Protein AF-A0A2E5TZE5-F1 (afdb_monomer)

Solvent-accessible surface area (backbone atoms only — not comparable to full-atom values): 6995 Å² total; per-residue (Å²): 115,53,76,80,40,40,72,35,57,18,63,62,79,59,50,61,15,37,53,64,81,97,57,88,79,64,82,91,40,46,38,31,49,35,82,41,55,46,40,44,60,95,80,70,33,62,91,50,72,93,32,49,44,72,32,21,36,40,59,51,51,16,48,52,51,44,51,50,54,53,32,56,76,36,73,73,61,64,56,67,70,57,48,51,52,50,44,54,42,41,45,23,43,54,74,36,50,66,60,21,41,73,78,35,46,70,61,44,49,48,31,50,53,42,34,52,63,58,66,70,66,72,78,85,129

Structure (mmCIF, N/CA/C/O backbone):
data_AF-A0A2E5TZE5-F1
#
_entry.id   AF-A0A2E5TZE5-F1
#
loop_
_atom_site.group_PDB
_atom_site.id
_atom_site.type_symbol
_atom_site.label_atom_id
_atom_site.label_alt_id
_atom_site.label_comp_id
_atom_site.label_asym_id
_atom_site.label_entity_id
_atom_site.label_seq_id
_atom_site.pdbx_PDB_ins_code
_atom_site.Cartn_x
_atom_site.Cartn_y
_atom_site.Cartn_z
_atom_site.occupancy
_atom_site.B_iso_or_equiv
_atom_site.auth_seq_id
_atom_site.auth_comp_id
_atom_site.auth_asym_id
_atom_site.auth_atom_id
_atom_site.pdbx_PDB_model_num
ATOM 1 N N . MET A 1 1 ? -17.234 -3.191 2.769 1.00 82.56 1 MET A N 1
ATOM 2 C CA . MET A 1 1 ? -15.805 -3.552 2.918 1.00 82.56 1 MET A CA 1
ATOM 3 C C . MET A 1 1 ? -1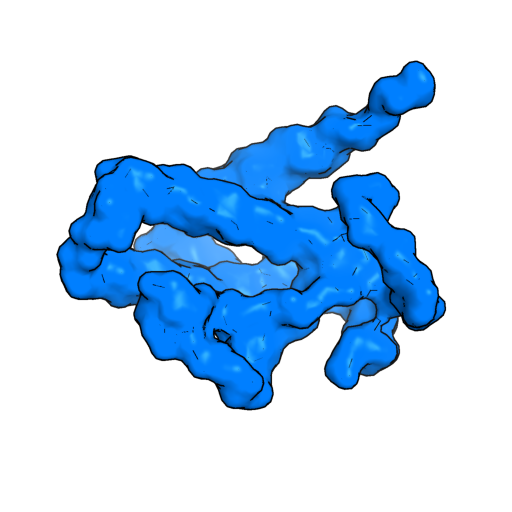5.208 -2.917 4.173 1.00 82.56 1 MET A C 1
ATOM 5 O O . MET A 1 1 ? -14.738 -3.658 5.024 1.00 82.56 1 MET A O 1
ATOM 9 N N . LEU A 1 2 ? -15.310 -1.592 4.336 1.00 92.25 2 LEU A N 1
ATOM 10 C CA . LEU A 1 2 ? -14.736 -0.843 5.466 1.00 92.25 2 LEU A CA 1
ATOM 11 C C . LEU A 1 2 ? -15.261 -1.250 6.853 1.00 92.25 2 LEU A C 1
ATOM 13 O O . LEU A 1 2 ? -14.459 -1.495 7.745 1.00 92.25 2 LEU A O 1
ATOM 17 N N . SER A 1 3 ? -16.573 -1.435 7.025 1.00 92.88 3 SER A N 1
ATOM 18 C CA . SER A 1 3 ? -17.146 -1.887 8.306 1.00 92.88 3 SER A CA 1
ATOM 19 C C . SER A 1 3 ? -16.609 -3.238 8.785 1.00 92.88 3 SER A C 1
ATOM 21 O O . SER A 1 3 ? -16.466 -3.457 9.979 1.00 92.88 3 SER A O 1
ATOM 23 N N . ARG A 1 4 ? -16.248 -4.138 7.860 1.00 93.94 4 ARG A N 1
ATOM 24 C CA . ARG A 1 4 ? -15.652 -5.450 8.179 1.00 93.94 4 ARG A CA 1
ATOM 25 C C . ARG A 1 4 ? -14.162 -5.362 8.517 1.00 93.94 4 ARG A C 1
ATOM 27 O O . ARG A 1 4 ? -13.574 -6.370 8.900 1.00 93.94 4 ARG A O 1
ATOM 34 N N . ALA A 1 5 ? -13.538 -4.211 8.285 1.00 94.19 5 ALA A N 1
ATOM 35 C CA . ALA A 1 5 ? -12.140 -3.955 8.604 1.00 94.19 5 ALA A CA 1
ATOM 36 C C . ALA A 1 5 ? -11.966 -3.298 9.976 1.00 94.19 5 ALA A C 1
ATOM 38 O O . ALA A 1 5 ? -10.839 -3.238 10.466 1.00 94.19 5 ALA A O 1
ATOM 39 N N . ASP A 1 6 ? -13.059 -2.847 10.595 1.00 96.81 6 ASP A N 1
ATOM 40 C CA . ASP A 1 6 ? -13.029 -2.283 11.935 1.00 96.81 6 ASP A CA 1
ATOM 41 C C . ASP A 1 6 ? -12.417 -3.269 12.933 1.00 96.81 6 ASP A C 1
ATOM 43 O O . ASP A 1 6 ? -12.724 -4.464 12.938 1.00 96.81 6 ASP A O 1
ATOM 47 N N . GLY A 1 7 ? -11.465 -2.783 13.721 1.00 97.00 7 GLY A N 1
ATOM 48 C CA . GLY A 1 7 ? -10.711 -3.577 14.678 1.00 97.00 7 GLY A CA 1
ATOM 49 C C . GLY A 1 7 ? -9.736 -4.601 14.085 1.00 97.00 7 GLY A C 1
ATOM 50 O O . GLY A 1 7 ? -8.980 -5.207 14.849 1.00 97.00 7 GLY A O 1
ATOM 51 N N . ARG A 1 8 ? -9.688 -4.791 12.759 1.00 97.69 8 ARG A N 1
ATOM 52 C CA . ARG A 1 8 ? -8.706 -5.671 12.107 1.00 97.69 8 ARG A CA 1
ATOM 53 C C . ARG A 1 8 ? -7.351 -4.981 11.989 1.00 97.69 8 ARG A C 1
ATOM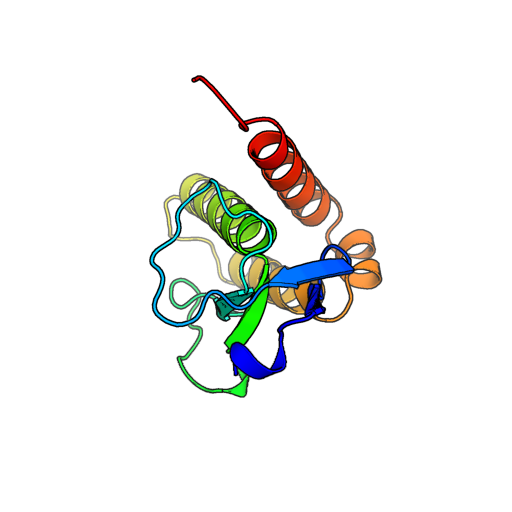 55 O O . ARG A 1 8 ? -7.248 -3.758 11.953 1.00 97.69 8 ARG A O 1
ATOM 62 N N . LYS A 1 9 ? -6.292 -5.782 11.900 1.00 98.06 9 LYS A N 1
ATOM 63 C CA . LYS A 1 9 ? -4.934 -5.288 11.661 1.00 98.06 9 LYS A CA 1
ATOM 64 C C . LYS A 1 9 ? -4.769 -4.848 10.205 1.00 98.06 9 LYS A C 1
ATOM 66 O O . LYS A 1 9 ? -5.190 -5.562 9.296 1.00 98.06 9 LYS A O 1
ATOM 71 N N . CYS A 1 10 ? -4.143 -3.693 9.993 1.00 98.12 10 CYS A N 1
ATOM 72 C CA . CYS A 1 10 ? -3.696 -3.237 8.681 1.00 98.12 10 CYS A CA 1
ATOM 73 C C . CYS A 1 10 ? -2.735 -4.280 8.090 1.00 98.12 10 CYS A C 1
ATOM 75 O O . CYS A 1 10 ? -1.799 -4.672 8.790 1.00 98.12 10 CYS A O 1
ATOM 77 N N . PRO A 1 11 ? -2.916 -4.710 6.829 1.00 97.44 11 PRO A N 1
ATOM 78 C CA . PRO A 1 11 ? -2.104 -5.781 6.252 1.00 97.44 11 PRO A CA 1
ATOM 79 C 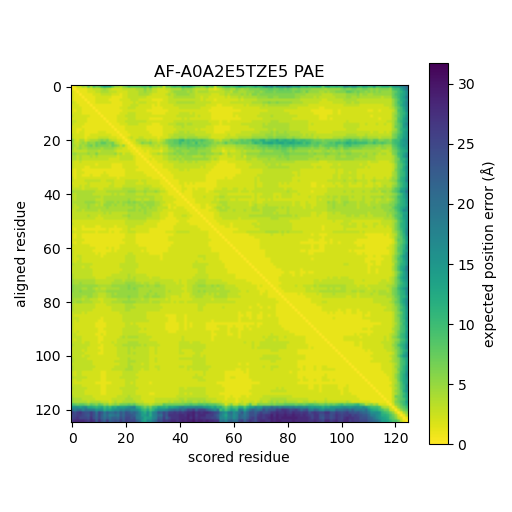C . PRO A 1 11 ? -0.617 -5.419 6.126 1.00 97.44 11 PRO A C 1
ATOM 81 O O . PRO A 1 11 ? 0.223 -6.307 6.106 1.00 97.44 11 PRO A O 1
ATOM 84 N N . THR A 1 12 ? -0.278 -4.125 6.104 1.00 97.19 12 THR A N 1
ATOM 85 C CA . THR A 1 12 ? 1.116 -3.671 5.978 1.00 97.19 12 THR A CA 1
ATOM 86 C C . THR A 1 12 ? 1.791 -3.432 7.328 1.00 97.19 12 THR A C 1
ATOM 88 O O . THR A 1 12 ? 2.861 -3.968 7.589 1.00 97.19 12 THR A O 1
ATOM 91 N N . CYS A 1 13 ? 1.195 -2.614 8.207 1.00 96.88 13 CYS A N 1
ATOM 92 C CA . CYS A 1 13 ? 1.843 -2.224 9.470 1.00 96.88 13 CYS A CA 1
ATOM 93 C C . CYS A 1 13 ? 1.320 -2.957 10.707 1.00 96.88 13 CYS A C 1
ATOM 95 O O . CYS A 1 13 ? 1.749 -2.655 11.816 1.00 96.88 13 CYS A O 1
ATOM 97 N N . SER A 1 14 ? 0.354 -3.864 10.550 1.00 97.00 14 SER A N 1
ATOM 98 C CA . SER A 1 14 ? -0.316 -4.571 11.647 1.00 97.00 14 SER A CA 1
ATOM 99 C C . SER A 1 14 ? -1.062 -3.695 12.671 1.00 97.00 14 SER A C 1
ATOM 101 O O . SER A 1 14 ? -1.656 -4.234 13.606 1.00 97.00 14 SER A O 1
ATOM 103 N N . GLY A 1 15 ? -1.092 -2.367 12.497 1.00 96.31 15 GLY A N 1
ATOM 104 C CA . GLY A 1 15 ? -1.847 -1.442 13.345 1.00 96.31 15 GLY A CA 1
ATOM 105 C C . GLY A 1 15 ? -3.354 -1.688 13.263 1.00 96.31 15 GLY A C 1
ATOM 106 O O . GLY A 1 15 ? -3.875 -2.009 12.194 1.00 96.31 15 GLY A O 1
ATOM 107 N N . LYS A 1 16 ? -4.059 -1.562 14.391 1.00 98.06 16 LYS A N 1
ATOM 108 C CA . LYS A 1 16 ? -5.512 -1.767 14.462 1.00 98.06 16 LYS A CA 1
ATOM 109 C C . LYS A 1 16 ? -6.235 -0.663 13.686 1.00 98.06 16 LYS A C 1
ATOM 111 O O . LYS A 1 16 ? -6.001 0.512 13.945 1.00 98.06 16 LYS A O 1
ATOM 116 N N . MET A 1 17 ? -7.090 -1.049 12.745 1.00 97.94 17 MET A N 1
ATOM 117 C CA . MET A 1 17 ? -7.872 -0.125 11.926 1.00 97.94 17 MET A CA 1
ATOM 118 C C . MET A 1 17 ? -9.191 0.254 12.601 1.00 97.94 17 MET A C 1
ATOM 120 O O . MET A 1 17 ? -9.754 -0.540 13.356 1.00 97.94 17 MET A O 1
ATOM 124 N N . GLU A 1 18 ? -9.688 1.446 12.282 1.00 97.50 18 GLU A N 1
ATOM 125 C CA . GLU A 1 18 ? -10.942 1.999 12.803 1.00 97.50 18 GLU A CA 1
ATOM 126 C C . GLU A 1 18 ? -11.874 2.416 11.659 1.00 97.50 18 GLU A C 1
ATOM 128 O O . GLU A 1 18 ? -11.492 3.183 10.775 1.00 97.50 18 GLU A O 1
ATOM 133 N N . HIS A 1 19 ? -13.111 1.933 11.655 1.00 96.75 19 HIS A N 1
ATOM 134 C CA . HIS A 1 19 ? -14.118 2.346 10.686 1.00 96.75 19 HIS A CA 1
ATOM 135 C C . HIS A 1 19 ? -14.918 3.553 11.192 1.00 96.75 19 HIS A C 1
ATOM 137 O O . HIS A 1 19 ? -15.817 3.430 12.020 1.00 96.75 19 HIS A O 1
ATOM 143 N N . LEU A 1 20 ? -14.652 4.721 10.609 1.00 93.44 20 LEU A N 1
ATOM 144 C CA . LEU A 1 20 ? -15.343 5.969 10.930 1.00 93.44 20 LEU A CA 1
ATOM 145 C C . LEU A 1 20 ? -16.587 6.161 10.041 1.00 93.44 20 LEU A C 1
ATOM 147 O O . LEU A 1 20 ? -16.550 6.837 9.013 1.00 93.44 20 LEU A O 1
ATOM 151 N N . SER A 1 21 ? -17.702 5.531 10.419 1.00 91.69 21 SER A N 1
ATOM 152 C CA . SER A 1 21 ? -18.940 5.544 9.624 1.00 91.69 21 SER A CA 1
ATOM 153 C C . SER A 1 21 ? -19.527 6.953 9.470 1.00 91.69 21 SER A C 1
ATOM 155 O O . SER A 1 21 ? -19.896 7.588 10.455 1.00 91.69 21 SER A O 1
ATOM 157 N N . GLY A 1 22 ? -19.655 7.425 8.225 1.00 88.50 22 GLY A N 1
ATOM 158 C CA . GLY A 1 22 ? -20.269 8.721 7.899 1.00 88.50 22 GLY A CA 1
ATOM 159 C C . GLY A 1 22 ? -19.436 9.948 8.284 1.00 88.50 22 GLY A C 1
ATOM 160 O O . GLY A 1 22 ? -19.896 11.073 8.102 1.00 88.50 22 GLY A O 1
ATOM 161 N N . GLN A 1 23 ? -18.215 9.756 8.788 1.00 90.44 23 GLN A N 1
ATOM 162 C CA . GLN A 1 23 ? -17.340 10.846 9.207 1.00 90.44 23 GLN A CA 1
ATOM 163 C C . GLN A 1 23 ? -16.292 11.126 8.131 1.00 90.44 23 GLN A C 1
ATOM 165 O O . GLN A 1 23 ? -15.667 10.212 7.592 1.00 90.44 23 GLN A O 1
ATOM 170 N N . LYS A 1 24 ? -16.074 12.409 7.836 1.00 90.25 24 LYS A N 1
ATOM 171 C CA . LYS A 1 24 ? -14.897 12.842 7.081 1.00 90.25 24 LYS A CA 1
ATOM 172 C C . LYS A 1 24 ? -13.702 12.853 8.028 1.00 90.25 24 LYS A C 1
ATOM 174 O O . LYS A 1 24 ? -13.837 13.275 9.172 1.00 90.25 24 LYS A O 1
ATOM 179 N N . PHE A 1 25 ? -12.553 12.419 7.536 1.00 91.88 25 PHE A N 1
ATOM 180 C CA . PHE A 1 25 ? -11.300 12.464 8.274 1.00 91.88 25 PHE A CA 1
ATOM 181 C C . PHE A 1 25 ? -10.156 12.835 7.339 1.00 91.88 25 PHE A C 1
ATOM 183 O O . PHE A 1 25 ? -10.196 12.554 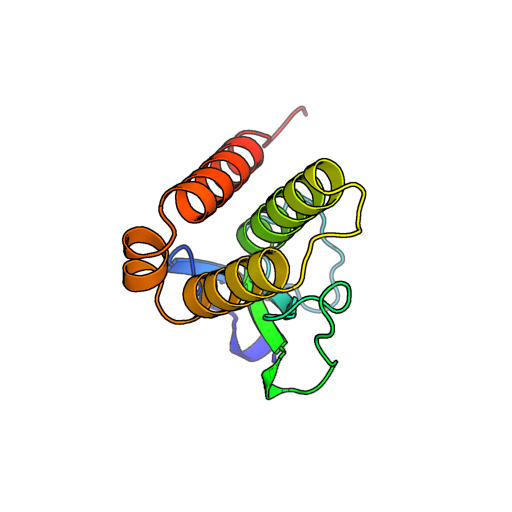6.138 1.00 91.88 25 PHE A O 1
ATOM 190 N N . GLY A 1 26 ? -9.150 13.481 7.906 1.00 90.25 26 GLY A N 1
ATOM 191 C CA . GLY A 1 26 ? -7.912 13.843 7.249 1.00 90.25 26 GLY A CA 1
ATOM 192 C C . GLY A 1 26 ? -6.728 13.107 7.860 1.00 90.25 26 GLY A C 1
ATOM 193 O O . GLY A 1 26 ? -6.750 11.897 8.100 1.00 90.25 26 GLY A O 1
ATOM 194 N N . HIS A 1 27 ? -5.644 13.844 8.060 1.00 91.38 27 HIS A N 1
ATOM 195 C CA . HIS A 1 27 ? -4.375 13.306 8.532 1.00 91.38 27 HIS A CA 1
ATOM 196 C C . HIS A 1 27 ? -4.401 12.927 10.020 1.00 91.38 27 HIS A C 1
ATOM 198 O O . HIS A 1 27 ? -3.645 12.052 10.425 1.00 91.38 27 HIS A O 1
ATOM 204 N N . GLU A 1 28 ? -5.309 13.526 10.791 1.00 92.31 28 GLU A N 1
ATOM 205 C CA . GLU A 1 28 ? -5.518 13.345 12.231 1.00 92.31 28 GLU A CA 1
ATOM 206 C C . GLU A 1 28 ? -6.104 11.978 12.622 1.00 92.31 28 GLU A C 1
ATOM 208 O O . GLU A 1 28 ? -6.247 11.667 13.803 1.00 92.31 28 GLU A O 1
ATOM 213 N N . ARG A 1 29 ? -6.466 11.146 11.638 1.00 94.56 29 ARG A N 1
ATOM 214 C CA . ARG A 1 29 ? -6.955 9.777 11.851 1.00 94.56 29 ARG A CA 1
ATOM 215 C C . ARG A 1 29 ? -6.048 8.766 11.146 1.00 94.56 29 ARG A C 1
ATOM 217 O O . ARG A 1 29 ? -6.451 8.192 10.132 1.00 94.56 29 ARG A O 1
ATOM 224 N N . PRO A 1 30 ? -4.823 8.510 11.641 1.00 95.88 30 PRO A N 1
ATOM 225 C CA . PRO A 1 30 ? -3.864 7.619 10.976 1.00 95.88 30 PRO A CA 1
ATOM 226 C C . PRO A 1 30 ? -4.346 6.162 10.886 1.00 95.88 30 PRO A C 1
ATOM 228 O O . PRO A 1 30 ? -3.993 5.445 9.947 1.00 95.88 30 PRO A O 1
ATOM 231 N N . ASN A 1 31 ? -5.189 5.735 11.827 1.00 96.81 31 ASN A N 1
ATOM 232 C CA . ASN A 1 31 ? -5.715 4.373 11.905 1.00 96.81 31 ASN A CA 1
ATOM 233 C C . ASN A 1 31 ? -7.051 4.179 11.174 1.00 96.81 31 ASN A C 1
ATOM 235 O O . ASN A 1 31 ? -7.522 3.045 11.083 1.00 96.81 31 ASN A O 1
ATOM 239 N N . ALA A 1 32 ? -7.651 5.240 10.620 1.00 97.44 32 ALA A N 1
ATOM 240 C CA . ALA A 1 32 ? -8.924 5.121 9.918 1.00 97.44 32 ALA A CA 1
ATOM 241 C C . ALA A 1 32 ? -8.816 4.139 8.742 1.00 97.44 32 ALA A C 1
ATOM 243 O O . ALA A 1 32 ? -7.858 4.175 7.969 1.00 97.44 32 ALA A O 1
ATOM 244 N N . ALA A 1 33 ? -9.787 3.243 8.612 1.00 97.69 33 ALA A N 1
ATOM 245 C CA . ALA A 1 33 ? -9.873 2.295 7.517 1.00 97.69 33 ALA A CA 1
ATOM 246 C C . ALA A 1 33 ? -10.189 3.042 6.213 1.00 97.69 33 ALA A C 1
ATOM 248 O O . ALA A 1 33 ? -11.184 3.760 6.113 1.00 97.69 33 ALA A O 1
ATOM 249 N N . THR A 1 34 ? -9.356 2.837 5.198 1.00 96.94 34 THR A N 1
ATOM 250 C CA . THR A 1 34 ? -9.485 3.425 3.858 1.00 96.94 34 THR A CA 1
ATOM 251 C C . THR A 1 34 ? -9.470 2.329 2.802 1.00 96.94 34 THR A C 1
ATOM 253 O O . THR A 1 34 ? -8.892 1.266 3.029 1.00 96.94 34 THR A O 1
ATOM 256 N N . ILE A 1 35 ? -10.115 2.571 1.659 1.00 95.75 35 ILE A N 1
ATOM 257 C CA . ILE A 1 35 ? -10.006 1.699 0.484 1.00 95.75 35 ILE A CA 1
ATOM 258 C C . ILE A 1 35 ? -8.827 2.193 -0.347 1.00 95.75 35 ILE A C 1
ATOM 260 O O . ILE A 1 35 ? -8.753 3.385 -0.636 1.00 95.75 35 ILE A O 1
ATOM 264 N N . GLU A 1 36 ? -7.946 1.277 -0.731 1.00 94.81 36 GLU A N 1
ATOM 265 C CA . GLU A 1 36 ? -6.794 1.540 -1.585 1.00 94.81 36 GLU A CA 1
ATOM 266 C C . GLU A 1 36 ? -6.814 0.657 -2.830 1.00 94.81 36 GLU A C 1
ATOM 268 O O . GLU A 1 36 ? -7.256 -0.495 -2.777 1.00 94.81 36 GLU A O 1
ATOM 273 N N . HIS A 1 37 ? -6.307 1.195 -3.939 1.00 96.25 37 HIS A N 1
ATOM 274 C CA . HIS A 1 37 ? -6.000 0.419 -5.134 1.00 96.25 37 HIS A CA 1
ATOM 275 C C . HIS A 1 37 ? -4.642 -0.268 -4.973 1.00 96.25 37 HIS A C 1
ATOM 277 O O . HIS A 1 37 ? -3.625 0.407 -4.885 1.00 96.25 37 HIS A O 1
ATOM 283 N N . ILE A 1 38 ? -4.594 -1.602 -5.003 1.00 95.75 38 ILE A N 1
ATOM 284 C CA . ILE A 1 38 ? -3.326 -2.348 -4.898 1.00 95.75 38 ILE A CA 1
ATOM 285 C C . ILE A 1 38 ? -2.396 -1.961 -6.052 1.00 95.75 38 ILE A C 1
ATOM 287 O O . ILE A 1 38 ? -1.258 -1.553 -5.842 1.00 95.75 38 ILE A O 1
AT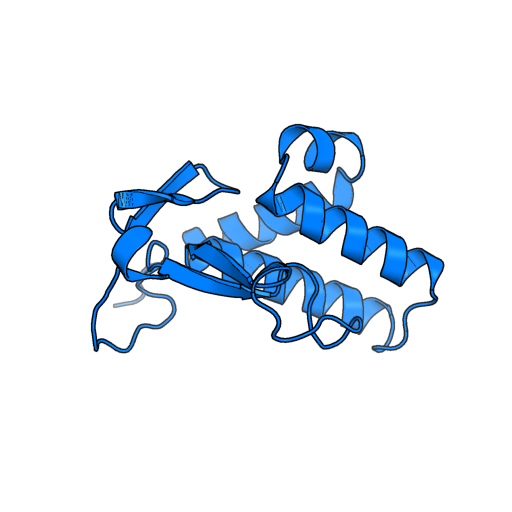OM 291 N N . ASN A 1 39 ? -2.902 -2.042 -7.285 1.00 94.62 39 ASN A N 1
ATOM 292 C CA . ASN A 1 39 ? -2.284 -1.421 -8.443 1.00 94.62 39 ASN A CA 1
ATOM 293 C C . ASN A 1 39 ? -2.965 -0.066 -8.708 1.00 94.62 39 ASN A C 1
ATOM 295 O O . ASN A 1 39 ? -4.148 -0.037 -9.068 1.00 94.62 39 ASN A O 1
ATOM 299 N N . PRO A 1 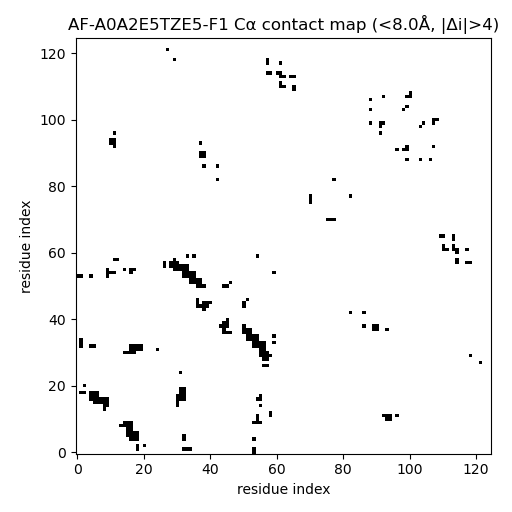40 ? -2.255 1.065 -8.585 1.00 92.38 40 PRO A N 1
ATOM 300 C CA . PRO A 1 40 ? -2.820 2.377 -8.842 1.00 92.38 40 PRO A CA 1
ATOM 301 C C . PRO A 1 40 ? -3.304 2.538 -10.285 1.00 92.38 40 PRO A C 1
ATOM 303 O O . PRO A 1 40 ? -2.665 2.099 -11.245 1.00 92.38 40 PRO A O 1
ATOM 306 N N . ARG A 1 41 ? -4.381 3.306 -10.476 1.00 92.94 41 ARG A N 1
ATOM 307 C CA . ARG A 1 41 ? -4.928 3.608 -11.815 1.00 92.94 41 ARG A CA 1
ATOM 308 C C . ARG A 1 41 ? -3.908 4.249 -12.758 1.00 92.94 41 ARG A C 1
ATOM 310 O O . ARG A 1 41 ? -3.926 3.989 -13.957 1.00 92.94 41 ARG A O 1
ATOM 317 N N . LYS A 1 42 ? -2.980 5.055 -12.228 1.00 90.19 42 LYS A N 1
ATOM 318 C CA . LYS A 1 42 ? -1.902 5.687 -13.014 1.00 90.19 42 LYS A CA 1
ATOM 319 C C . LYS A 1 42 ? -0.932 4.665 -13.626 1.00 90.19 42 LYS A C 1
ATOM 321 O O . LYS A 1 42 ? -0.252 4.988 -14.597 1.00 90.19 42 LYS A O 1
ATOM 326 N N . LEU A 1 43 ? -0.893 3.450 -13.079 1.00 92.75 43 LEU A N 1
ATOM 327 C CA . LEU A 1 43 ? -0.108 2.315 -13.565 1.00 92.75 43 LEU A CA 1
ATOM 328 C C . LEU A 1 43 ? -0.969 1.268 -14.294 1.00 92.75 43 LEU A C 1
ATOM 330 O O . LEU A 1 43 ? -0.472 0.197 -14.630 1.00 92.75 43 LEU A O 1
ATOM 334 N N . GLY A 1 44 ? -2.238 1.585 -14.581 1.00 91.94 44 GLY A N 1
ATOM 335 C CA . GLY A 1 44 ? -3.155 0.717 -15.323 1.00 91.94 44 GLY A CA 1
ATOM 336 C C . GLY A 1 44 ? -4.060 -0.164 -14.459 1.00 91.94 44 GLY A C 1
ATOM 337 O O . GLY A 1 44 ? -4.743 -1.026 -15.003 1.00 91.94 44 GLY A O 1
ATOM 338 N N . GLY A 1 45 ? -4.092 0.031 -13.137 1.00 94.00 45 GLY A N 1
ATOM 339 C CA . GLY A 1 45 ? -5.018 -0.693 -12.264 1.00 94.00 45 GLY A CA 1
ATOM 340 C C . GLY A 1 45 ? -6.494 -0.335 -12.488 1.00 94.00 45 GLY A C 1
ATOM 341 O O . GLY A 1 45 ? -6.829 0.784 -12.889 1.00 94.00 45 GLY A O 1
ATOM 342 N N . SER A 1 46 ? -7.382 -1.292 -12.213 1.00 95.06 46 SER A N 1
ATOM 343 C CA . SER A 1 46 ? -8.836 -1.174 -12.394 1.00 95.06 46 SER A CA 1
ATOM 344 C C . SER A 1 46 ? -9.564 -0.803 -11.091 1.00 95.06 46 SER A C 1
ATOM 346 O O . SER A 1 46 ? -8.955 -0.720 -10.027 1.00 95.06 46 SER A O 1
ATOM 348 N N . ASN A 1 47 ? -10.883 -0.595 -11.159 1.00 95.12 47 ASN A N 1
ATOM 349 C CA . ASN A 1 47 ? -11.747 -0.446 -9.975 1.00 95.12 47 ASN A CA 1
ATOM 350 C C . ASN A 1 47 ? -12.380 -1.776 -9.533 1.00 95.12 47 ASN A C 1
ATOM 352 O O . ASN A 1 47 ? -13.311 -1.779 -8.730 1.00 95.12 47 ASN A O 1
ATOM 356 N N . GLU A 1 48 ? -11.913 -2.894 -10.085 1.00 96.19 48 GLU A N 1
ATOM 357 C CA . GLU A 1 48 ? -12.440 -4.211 -9.755 1.00 96.19 48 GLU A CA 1
ATOM 358 C C . GLU A 1 48 ? -12.096 -4.592 -8.319 1.00 96.19 48 GLU A C 1
ATOM 360 O O . GLU A 1 48 ? -11.052 -4.212 -7.788 1.00 96.19 48 GLU A O 1
ATOM 365 N N . THR A 1 49 ? -12.954 -5.397 -7.699 1.00 94.19 49 THR A N 1
ATOM 366 C CA . THR A 1 49 ? -12.824 -5.781 -6.286 1.00 94.19 49 THR A CA 1
ATOM 367 C C . THR A 1 49 ? -11.498 -6.462 -5.959 1.00 94.19 49 THR A C 1
ATOM 369 O O . THR A 1 49 ? -10.991 -6.272 -4.858 1.00 94.19 49 THR A O 1
ATOM 372 N N . TRP A 1 50 ? -10.908 -7.202 -6.902 1.00 94.06 50 TRP A N 1
ATOM 373 C CA . TRP A 1 50 ? -9.598 -7.836 -6.730 1.00 94.06 50 TRP A CA 1
ATOM 374 C C . TRP A 1 50 ? -8.447 -6.827 -6.622 1.00 94.06 50 TRP A C 1
ATOM 376 O O . TRP A 1 50 ? -7.413 -7.157 -6.053 1.00 94.06 50 TRP A O 1
ATOM 386 N N . ASN A 1 51 ? -8.616 -5.610 -7.152 1.00 97.12 51 ASN A N 1
ATOM 387 C CA . ASN A 1 51 ? -7.622 -4.540 -7.091 1.00 97.12 51 ASN A CA 1
ATOM 388 C C . ASN A 1 51 ? -7.855 -3.592 -5.904 1.00 97.12 51 ASN A C 1
ATOM 390 O O . ASN A 1 51 ? -7.149 -2.597 -5.773 1.00 97.12 51 ASN A O 1
ATOM 394 N N . LEU A 1 52 ? -8.857 -3.857 -5.062 1.00 96.81 52 LEU A N 1
ATOM 395 C CA . LEU A 1 52 ? -9.208 -3.018 -3.923 1.00 96.81 52 LEU A CA 1
ATOM 396 C C . LEU A 1 52 ? -8.892 -3.733 -2.613 1.00 96.81 52 LEU A C 1
ATOM 398 O O . LEU A 1 52 ? -9.292 -4.877 -2.398 1.00 96.81 52 LEU A O 1
ATOM 402 N N . ILE A 1 53 ? -8.241 -3.026 -1.696 1.00 96.94 53 ILE A N 1
ATOM 403 C CA . ILE A 1 53 ? -7.936 -3.530 -0.357 1.00 96.94 53 ILE A CA 1
ATOM 404 C C . ILE A 1 53 ? -8.233 -2.478 0.708 1.00 96.94 53 ILE A C 1
ATOM 406 O O . ILE A 1 53 ? -8.205 -1.280 0.440 1.00 96.94 53 ILE A O 1
ATOM 410 N N . VAL A 1 54 ? -8.517 -2.917 1.937 1.00 97.56 54 VAL A N 1
ATOM 411 C CA . VAL A 1 54 ? -8.625 -2.004 3.080 1.00 97.56 54 VAL A CA 1
ATOM 412 C C . VAL A 1 54 ? -7.288 -1.890 3.800 1.00 97.56 54 VAL A C 1
ATOM 414 O O . VAL A 1 54 ? -6.702 -2.900 4.193 1.00 97.56 54 VAL A O 1
ATOM 417 N N . ARG A 1 55 ? -6.836 -0.654 4.018 1.00 97.06 55 ARG A N 1
ATOM 418 C CA . ARG A 1 55 ? -5.629 -0.315 4.786 1.00 97.06 55 ARG A CA 1
ATOM 419 C C . ARG A 1 55 ? -5.890 0.858 5.715 1.00 97.06 55 ARG A C 1
ATOM 421 O O . ARG A 1 55 ? -6.821 1.635 5.496 1.00 97.06 55 ARG A O 1
ATOM 428 N N . CYS A 1 56 ? -5.050 1.015 6.737 1.00 98.00 56 CYS A N 1
ATOM 429 C CA . CYS A 1 56 ? -5.096 2.231 7.539 1.00 98.00 56 CYS A CA 1
ATOM 430 C C . CYS A 1 56 ? -4.697 3.449 6.694 1.00 98.00 56 CYS A C 1
ATOM 432 O O . CYS A 1 56 ? -3.847 3.359 5.803 1.00 98.00 56 CYS A O 1
ATOM 434 N N . ASN A 1 57 ? -5.303 4.587 7.009 1.00 97.56 57 ASN A N 1
ATOM 435 C CA . ASN A 1 57 ? -5.119 5.865 6.337 1.00 97.56 57 ASN A CA 1
ATOM 436 C C . ASN A 1 57 ? -3.642 6.276 6.259 1.00 97.56 57 ASN A C 1
ATOM 438 O O . ASN A 1 57 ? -3.174 6.712 5.213 1.00 97.56 57 ASN A O 1
ATOM 442 N N . LEU A 1 58 ? -2.874 6.076 7.335 1.00 97.81 58 LEU A N 1
ATOM 443 C CA . LEU A 1 58 ? -1.450 6.410 7.359 1.00 97.81 58 LEU A CA 1
ATOM 444 C C . LEU A 1 58 ? -0.640 5.594 6.343 1.00 97.81 58 LEU A C 1
ATOM 446 O O . LEU A 1 58 ? 0.178 6.154 5.619 1.00 97.81 58 LEU A O 1
ATOM 450 N N . CYS A 1 59 ? -0.866 4.281 6.279 1.00 98.19 59 CYS A N 1
ATOM 451 C CA . CYS A 1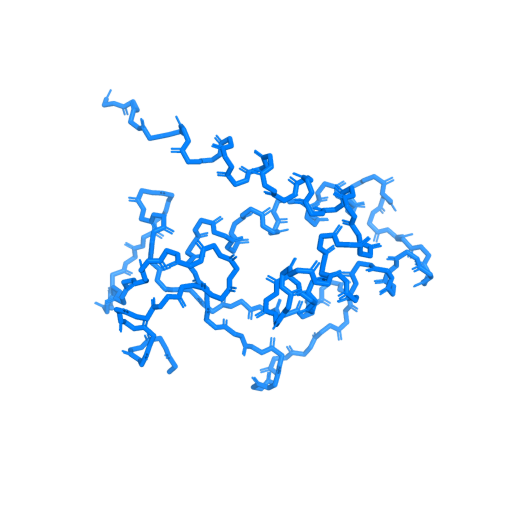 59 ? -0.171 3.423 5.324 1.00 98.19 59 CYS A CA 1
ATOM 452 C C . CYS A 1 59 ? -0.593 3.721 3.886 1.00 98.19 59 CYS A C 1
ATOM 454 O O . CYS A 1 59 ? 0.272 3.820 3.024 1.00 98.19 59 CYS A O 1
ATOM 456 N N . ASN A 1 60 ? -1.890 3.925 3.644 1.00 97.56 60 ASN A N 1
ATOM 457 C CA . ASN A 1 60 ? -2.384 4.325 2.330 1.00 97.56 60 ASN A CA 1
ATOM 458 C C . ASN A 1 60 ? -1.678 5.613 1.852 1.00 97.56 60 ASN A C 1
ATOM 460 O O . ASN A 1 60 ? -1.023 5.635 0.808 1.00 97.56 60 ASN A O 1
ATOM 464 N N . ARG A 1 61 ? -1.697 6.662 2.680 1.00 96.56 61 ARG A N 1
ATOM 465 C CA . ARG A 1 61 ? -1.036 7.936 2.371 1.00 96.56 61 ARG A CA 1
ATOM 466 C C . ARG A 1 61 ? 0.466 7.777 2.142 1.00 96.56 61 ARG A C 1
ATOM 468 O O . ARG A 1 61 ? 0.990 8.351 1.190 1.00 96.56 61 ARG A O 1
ATOM 475 N N . ALA A 1 62 ? 1.155 7.000 2.976 1.00 97.56 62 ALA A N 1
ATOM 476 C CA . ALA A 1 62 ? 2.587 6.761 2.823 1.00 97.56 62 ALA A CA 1
ATOM 477 C C . ALA A 1 62 ? 2.920 6.125 1.462 1.00 97.56 62 ALA A C 1
ATOM 479 O O . ALA A 1 62 ? 3.783 6.645 0.752 1.00 97.56 62 ALA A O 1
ATOM 480 N N . SER A 1 63 ? 2.192 5.077 1.058 1.00 96.94 63 SER A N 1
ATOM 481 C CA . SER A 1 63 ? 2.364 4.441 -0.256 1.00 96.94 63 SER A CA 1
ATOM 482 C C . SER A 1 63 ? 2.045 5.406 -1.396 1.00 96.94 63 SER A C 1
ATOM 484 O O . SER A 1 63 ? 2.820 5.506 -2.346 1.00 96.94 63 SER A O 1
ATOM 486 N N . GLY A 1 64 ? 0.963 6.184 -1.283 1.00 95.31 64 GLY A N 1
ATOM 487 C CA . GLY A 1 64 ? 0.596 7.195 -2.276 1.00 95.31 64 GLY A CA 1
ATOM 488 C C . GLY A 1 64 ? 1.671 8.272 -2.464 1.00 95.31 64 GLY A C 1
ATOM 489 O O . GLY A 1 64 ? 2.025 8.607 -3.594 1.00 95.31 64 GLY A O 1
ATOM 490 N N . HIS A 1 65 ? 2.248 8.789 -1.376 1.00 96.25 65 HIS A N 1
ATOM 491 C CA . HIS A 1 65 ? 3.346 9.761 -1.443 1.00 96.25 65 HIS A CA 1
ATOM 492 C C . HIS A 1 65 ? 4.625 9.157 -2.027 1.00 96.25 65 HIS A C 1
ATOM 494 O O . HIS A 1 65 ? 5.225 9.756 -2.919 1.00 96.25 65 HIS A O 1
ATOM 500 N N . MET A 1 66 ? 5.026 7.971 -1.563 1.00 96.44 66 MET A N 1
ATOM 501 C CA . MET A 1 66 ? 6.191 7.257 -2.090 1.00 96.44 66 MET A CA 1
ATOM 502 C C . MET A 1 66 ? 6.048 7.014 -3.603 1.00 96.44 66 MET A C 1
ATOM 504 O O . MET A 1 66 ? 6.971 7.284 -4.376 1.00 96.44 66 MET A O 1
ATOM 508 N N . MET A 1 67 ? 4.869 6.567 -4.042 1.00 95.19 67 MET A N 1
ATOM 509 C CA . MET A 1 67 ? 4.558 6.324 -5.449 1.00 95.19 67 MET A CA 1
ATOM 510 C C . MET A 1 67 ? 4.579 7.622 -6.268 1.00 95.19 67 MET A C 1
ATOM 512 O O . MET A 1 67 ? 5.166 7.652 -7.351 1.00 95.19 67 MET A O 1
ATOM 516 N N . ASN A 1 68 ? 4.017 8.715 -5.745 1.00 95.19 68 ASN A N 1
ATOM 517 C CA . ASN A 1 68 ? 4.048 10.017 -6.413 1.00 95.19 68 ASN A CA 1
ATOM 518 C C . ASN A 1 68 ? 5.477 10.547 -6.595 1.00 95.19 68 ASN A C 1
ATOM 520 O O . ASN A 1 68 ? 5.812 11.025 -7.678 1.00 95.19 68 ASN A O 1
ATOM 524 N N . GLU A 1 69 ? 6.342 10.421 -5.589 1.00 95.94 69 GLU A N 1
ATOM 525 C CA . GLU A 1 69 ? 7.754 10.806 -5.711 1.00 95.94 69 GLU A CA 1
ATOM 526 C C . GLU A 1 69 ? 8.503 9.938 -6.725 1.00 95.94 69 GLU A C 1
ATOM 528 O O . GLU A 1 69 ? 9.318 10.437 -7.504 1.00 95.94 69 GLU A O 1
ATOM 533 N N . TRP A 1 70 ? 8.221 8.634 -6.749 1.00 96.31 70 TRP A N 1
ATOM 534 C CA . TRP A 1 70 ? 8.770 7.740 -7.765 1.00 96.31 70 TRP A CA 1
ATOM 535 C C . TRP A 1 70 ? 8.287 8.120 -9.174 1.00 96.31 70 TRP A C 1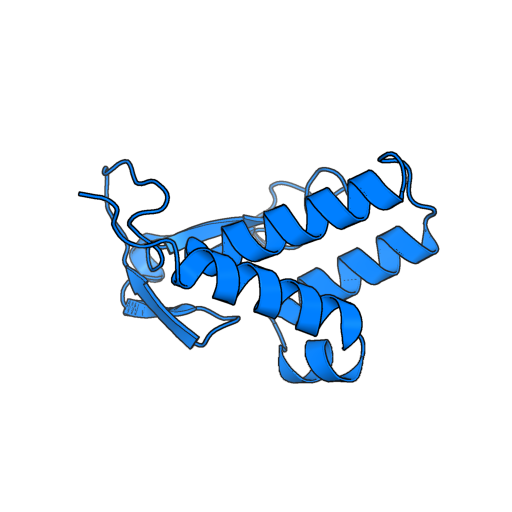
ATOM 537 O O . TRP A 1 70 ? 9.096 8.160 -10.103 1.00 96.31 70 TRP A O 1
ATOM 547 N N . LEU A 1 71 ? 7.011 8.481 -9.348 1.00 95.94 71 LEU A N 1
ATOM 548 C CA . LEU A 1 71 ? 6.493 8.979 -10.625 1.00 95.94 71 LEU A CA 1
ATOM 549 C C . LEU A 1 71 ? 7.183 10.276 -11.050 1.00 95.94 71 LEU A C 1
ATOM 551 O O . LEU A 1 71 ? 7.547 10.406 -12.218 1.00 95.94 71 LEU A O 1
ATOM 555 N N . GLN A 1 72 ? 7.381 11.220 -10.128 1.00 96.12 72 GLN A N 1
ATOM 556 C CA . GLN A 1 72 ? 8.060 12.489 -10.405 1.00 96.12 72 GLN A CA 1
ATOM 557 C C . GLN A 1 72 ? 9.504 12.270 -10.866 1.00 96.12 72 GLN A C 1
ATOM 559 O O . GLN A 1 72 ? 9.915 12.856 -11.868 1.00 96.12 72 GLN A O 1
ATOM 564 N N . ARG A 1 73 ? 10.242 11.354 -10.221 1.00 95.31 73 ARG A N 1
ATOM 565 C CA . ARG A 1 73 ? 11.593 10.942 -10.653 1.00 95.31 73 ARG A CA 1
ATOM 566 C C . ARG A 1 73 ? 11.622 10.416 -12.091 1.00 95.31 73 ARG A C 1
ATOM 568 O O . ARG A 1 73 ? 12.596 10.629 -12.804 1.00 95.31 73 ARG A O 1
ATOM 575 N N . HIS A 1 74 ? 10.528 9.808 -12.542 1.00 95.06 74 HIS A N 1
ATOM 576 C CA . HIS A 1 74 ? 10.356 9.311 -13.907 1.00 95.06 74 HIS A CA 1
ATOM 577 C C . HIS A 1 74 ? 9.616 10.282 -14.837 1.00 95.06 74 HIS A C 1
ATOM 579 O O . HIS A 1 74 ? 9.156 9.875 -15.905 1.00 95.06 74 HIS A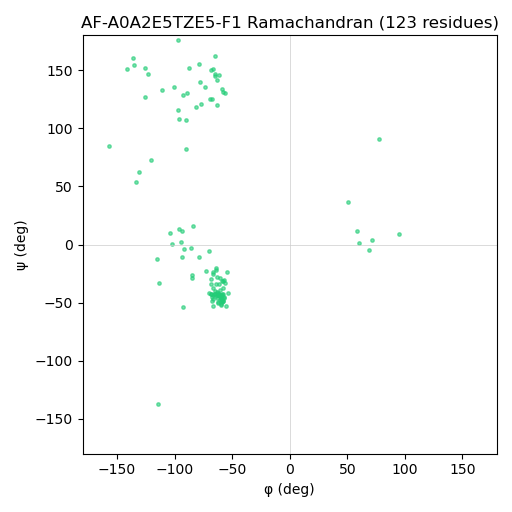 O 1
ATOM 585 N N . LYS A 1 75 ? 9.439 11.553 -14.445 1.00 95.56 75 LYS A N 1
ATOM 586 C CA . LYS A 1 75 ? 8.673 12.559 -15.208 1.00 95.56 75 LYS A CA 1
ATOM 587 C C . LYS A 1 75 ? 7.276 12.058 -15.611 1.00 95.56 75 LYS A C 1
ATOM 589 O O . LYS A 1 75 ? 6.797 12.323 -16.708 1.00 95.56 75 LYS A O 1
ATOM 594 N N . HIS A 1 76 ? 6.643 11.280 -14.732 1.00 93.44 76 HIS A N 1
ATOM 595 C CA . HIS A 1 76 ? 5.365 10.594 -14.944 1.00 93.44 76 HIS A CA 1
ATOM 596 C C . HIS A 1 76 ? 5.315 9.615 -16.131 1.00 93.44 76 HIS A C 1
ATOM 598 O O . HIS A 1 76 ? 4.229 9.135 -16.465 1.00 93.44 76 HIS A O 1
ATOM 604 N N . ASN A 1 77 ? 6.456 9.270 -16.733 1.00 94.50 77 ASN A N 1
ATOM 605 C CA . ASN A 1 77 ? 6.545 8.321 -17.839 1.00 94.50 77 ASN A CA 1
ATOM 606 C C . ASN A 1 77 ? 7.640 7.256 -17.619 1.00 94.50 77 ASN A C 1
ATOM 608 O O . ASN A 1 77 ? 8.602 7.185 -18.385 1.00 94.50 77 ASN A O 1
ATOM 612 N N . PRO A 1 78 ? 7.518 6.418 -16.572 1.00 95.19 78 PRO A N 1
ATOM 613 C CA . PRO A 1 78 ? 8.468 5.338 -16.340 1.00 95.19 78 PRO A CA 1
ATOM 614 C C . PRO A 1 78 ? 8.410 4.286 -17.462 1.00 95.19 78 PRO A C 1
ATOM 616 O O . PRO A 1 78 ? 7.317 3.988 -17.969 1.00 95.19 78 PRO A O 1
ATOM 619 N N . PRO A 1 79 ? 9.554 3.678 -17.825 1.00 96.06 79 PRO A N 1
ATOM 620 C CA . PRO A 1 79 ? 9.582 2.543 -18.740 1.00 96.06 79 PRO A CA 1
ATOM 621 C C . PRO A 1 79 ? 8.867 1.324 -18.131 1.00 96.06 79 PRO A C 1
ATOM 623 O O . PRO A 1 79 ? 8.612 1.254 -16.926 1.00 96.06 79 PRO A O 1
ATOM 626 N N . TRP A 1 80 ? 8.496 0.353 -18.970 1.00 95.06 80 TRP A N 1
ATOM 627 C CA . TRP A 1 80 ? 7.668 -0.783 -18.542 1.00 95.06 80 TRP A CA 1
ATOM 628 C C . TRP A 1 80 ? 8.311 -1.635 -17.441 1.00 95.06 80 TRP A C 1
ATOM 630 O O . TRP A 1 80 ? 7.620 -2.051 -16.517 1.00 95.06 80 TRP A O 1
ATOM 640 N N . ASN A 1 81 ? 9.621 -1.870 -17.502 1.00 96.56 81 ASN A N 1
ATOM 641 C CA . ASN A 1 81 ? 10.355 -2.603 -16.468 1.00 96.56 81 ASN A CA 1
ATOM 642 C C . ASN A 1 81 ? 10.237 -1.931 -15.088 1.00 96.56 81 ASN A C 1
ATOM 644 O O . ASN A 1 81 ? 9.962 -2.616 -14.105 1.00 96.56 81 ASN A O 1
ATOM 648 N N . GLU A 1 82 ? 10.351 -0.603 -15.025 1.00 96.25 82 GLU A N 1
ATOM 649 C CA . GLU A 1 82 ? 10.177 0.168 -13.788 1.00 96.25 82 GLU A CA 1
ATOM 650 C C . GLU A 1 82 ? 8.721 0.142 -13.306 1.00 96.25 82 GLU A C 1
ATOM 652 O O . GLU A 1 82 ? 8.463 -0.081 -12.123 1.00 96.25 82 GLU A O 1
ATOM 657 N N . LYS A 1 83 ? 7.747 0.283 -14.218 1.00 96.38 83 LYS A N 1
ATOM 658 C CA . LYS A 1 83 ? 6.320 0.121 -13.879 1.00 96.38 83 LYS A CA 1
ATOM 659 C C . LYS A 1 83 ? 6.044 -1.257 -13.288 1.00 96.38 83 LYS A C 1
ATOM 661 O O . LYS A 1 83 ? 5.424 -1.350 -12.236 1.00 96.38 83 LYS A O 1
ATOM 666 N N . LYS A 1 84 ? 6.534 -2.316 -13.935 1.00 96.56 84 LYS A N 1
ATOM 667 C CA . LYS A 1 84 ? 6.375 -3.700 -13.483 1.00 96.56 84 LYS A CA 1
ATOM 668 C C . LYS A 1 84 ? 7.007 -3.912 -12.104 1.00 96.56 84 LYS A C 1
ATOM 670 O O . LYS A 1 84 ? 6.378 -4.526 -11.250 1.00 96.56 84 LYS A O 1
ATOM 675 N N . ARG A 1 85 ? 8.208 -3.367 -11.867 1.00 97.44 85 ARG A N 1
ATOM 676 C CA . ARG A 1 85 ? 8.879 -3.401 -10.556 1.00 97.44 85 ARG A CA 1
ATOM 677 C C . ARG A 1 85 ? 8.016 -2.749 -9.470 1.00 97.44 85 ARG A C 1
ATOM 679 O O . ARG A 1 85 ? 7.796 -3.365 -8.433 1.00 97.44 85 ARG A O 1
ATOM 686 N N . MET A 1 86 ? 7.485 -1.552 -9.728 1.00 97.62 86 MET A N 1
ATOM 687 C CA . MET A 1 86 ? 6.606 -0.845 -8.788 1.00 97.62 86 MET A CA 1
ATOM 688 C C . MET A 1 86 ? 5.293 -1.602 -8.533 1.00 97.62 86 MET A C 1
ATOM 690 O O . MET A 1 86 ? 4.892 -1.750 -7.385 1.00 97.62 86 MET A O 1
ATOM 694 N N . ILE A 1 87 ? 4.643 -2.127 -9.577 1.00 97.31 87 ILE A N 1
ATOM 695 C CA . ILE A 1 87 ? 3.401 -2.910 -9.446 1.00 97.31 87 ILE A CA 1
ATOM 696 C C . ILE A 1 87 ? 3.623 -4.141 -8.559 1.00 97.31 87 ILE A C 1
ATOM 698 O O . ILE A 1 87 ? 2.834 -4.392 -7.650 1.00 97.31 87 ILE A O 1
ATOM 702 N N . ASN A 1 88 ? 4.710 -4.882 -8.789 1.00 98.00 88 ASN A N 1
ATOM 703 C CA . ASN A 1 88 ? 5.044 -6.051 -7.979 1.00 98.00 88 ASN A CA 1
ATOM 704 C C . ASN A 1 88 ? 5.303 -5.675 -6.515 1.00 98.00 88 ASN A C 1
ATOM 706 O O . ASN A 1 88 ? 4.832 -6.367 -5.616 1.00 98.00 88 ASN A O 1
ATOM 710 N N . TYR A 1 89 ? 6.018 -4.572 -6.273 1.00 98.31 89 TYR A N 1
ATOM 711 C CA . TYR A 1 89 ? 6.234 -4.073 -4.920 1.00 98.31 89 TYR A CA 1
ATOM 712 C C . TYR A 1 89 ? 4.913 -3.737 -4.217 1.00 98.31 89 TYR A C 1
ATOM 714 O O . TYR A 1 89 ? 4.678 -4.239 -3.123 1.00 98.31 89 TYR A O 1
ATOM 722 N N . LEU A 1 90 ? 4.038 -2.944 -4.844 1.00 97.50 90 LEU A N 1
ATOM 723 C CA . LEU A 1 90 ? 2.765 -2.521 -4.244 1.00 97.50 90 LEU A CA 1
ATOM 724 C C . LEU A 1 90 ? 1.848 -3.711 -3.931 1.00 97.50 90 LEU A C 1
ATOM 726 O O . LEU A 1 90 ? 1.160 -3.711 -2.912 1.00 97.50 90 LEU A O 1
ATOM 730 N N . TRP A 1 91 ? 1.885 -4.755 -4.765 1.00 97.38 91 TRP A N 1
ATOM 731 C CA . TRP A 1 91 ? 1.201 -6.013 -4.479 1.00 97.38 91 TRP A CA 1
ATOM 732 C C . TRP A 1 91 ? 1.747 -6.685 -3.212 1.00 97.38 91 TRP A C 1
ATOM 734 O O . TRP A 1 91 ? 0.987 -7.036 -2.312 1.00 97.38 91 TRP A O 1
ATOM 744 N N . LEU A 1 92 ? 3.068 -6.843 -3.102 1.00 98.06 92 LEU A N 1
ATOM 745 C CA . LEU A 1 92 ? 3.676 -7.480 -1.931 1.00 98.06 92 LEU A CA 1
ATOM 746 C C . LEU A 1 92 ? 3.540 -6.632 -0.662 1.00 98.06 92 LEU A C 1
ATOM 748 O O . LEU A 1 92 ? 3.311 -7.182 0.407 1.00 98.06 92 LEU A O 1
ATOM 752 N N . GLU A 1 93 ? 3.586 -5.304 -0.760 1.00 97.31 93 GLU A N 1
ATOM 753 C CA . GLU A 1 93 ? 3.443 -4.375 0.372 1.00 97.31 93 GLU A CA 1
ATOM 754 C C . GLU A 1 93 ? 2.154 -4.614 1.188 1.00 97.31 93 GLU A C 1
ATOM 756 O O . GLU A 1 93 ? 2.067 -4.269 2.374 1.00 97.31 93 GLU A O 1
ATOM 761 N N . VAL A 1 94 ? 1.140 -5.220 0.568 1.00 96.69 94 VAL A N 1
ATOM 762 C CA . VAL A 1 94 ? -0.155 -5.499 1.194 1.00 96.69 94 VAL A CA 1
ATOM 763 C C . VAL A 1 94 ? -0.472 -6.989 1.349 1.00 96.69 94 VAL A C 1
ATOM 765 O O . VAL A 1 94 ? -1.411 -7.327 2.066 1.00 96.69 94 VAL A O 1
ATOM 768 N N . HIS A 1 95 ? 0.285 -7.879 0.705 1.00 96.88 95 HIS A N 1
ATOM 769 C CA . HIS A 1 95 ? 0.049 -9.326 0.751 1.00 96.88 95 HIS A CA 1
ATOM 770 C C . HIS A 1 95 ? 1.151 -10.107 1.467 1.00 96.88 95 HIS A C 1
ATOM 772 O O . HIS A 1 95 ? 0.854 -11.115 2.103 1.00 96.88 95 HIS A O 1
ATOM 778 N N . ASP A 1 96 ? 2.395 -9.647 1.374 1.00 97.56 96 ASP A N 1
ATOM 779 C CA . ASP A 1 96 ? 3.569 -10.300 1.940 1.00 97.56 96 ASP A CA 1
ATOM 780 C C . ASP A 1 96 ? 4.689 -9.270 2.152 1.00 97.56 96 ASP A C 1
ATOM 782 O O . ASP A 1 96 ? 5.562 -9.051 1.305 1.00 97.56 96 ASP A O 1
ATOM 786 N N . THR A 1 97 ? 4.639 -8.592 3.298 1.00 97.12 97 THR A N 1
ATOM 787 C CA . THR A 1 97 ? 5.600 -7.536 3.638 1.00 97.12 97 THR A CA 1
ATOM 788 C C . THR A 1 97 ? 7.015 -8.060 3.839 1.00 97.12 97 THR A C 1
ATOM 790 O O . THR A 1 97 ? 7.961 -7.303 3.629 1.00 97.12 97 THR A O 1
ATOM 793 N N . PHE A 1 98 ? 7.170 -9.335 4.201 1.00 97.44 98 PHE A N 1
ATOM 794 C CA . PHE A 1 98 ? 8.474 -9.977 4.310 1.00 97.44 98 PHE A CA 1
ATOM 795 C C . PHE A 1 98 ? 9.122 -10.083 2.927 1.00 97.44 98 PHE A C 1
ATOM 797 O O . PHE A 1 98 ? 10.205 -9.540 2.710 1.00 97.44 98 PHE A O 1
ATOM 804 N N . THR A 1 99 ? 8.404 -10.653 1.955 1.00 98.25 99 THR A N 1
ATOM 805 C CA . THR A 1 99 ? 8.890 -10.746 0.571 1.00 98.25 99 THR A CA 1
ATOM 806 C C . THR A 1 99 ? 9.055 -9.356 -0.062 1.00 98.25 99 THR A C 1
ATOM 808 O O . THR A 1 99 ? 9.988 -9.132 -0.835 1.00 98.25 99 THR A O 1
ATOM 811 N N . ALA A 1 100 ? 8.207 -8.378 0.288 1.00 98.06 100 ALA A N 1
ATOM 812 C CA . ALA A 1 100 ? 8.380 -6.990 -0.152 1.00 98.06 100 ALA A CA 1
ATOM 813 C C . ALA A 1 100 ? 9.715 -6.392 0.325 1.00 98.06 100 ALA A C 1
ATOM 815 O O . ALA A 1 100 ? 10.407 -5.736 -0.455 1.00 98.06 100 ALA A O 1
ATOM 816 N N . GLN A 1 101 ? 10.075 -6.617 1.592 1.00 98.12 101 GLN A N 1
ATOM 817 C CA . GLN A 1 101 ? 11.335 -6.154 2.171 1.00 98.12 101 GLN A CA 1
ATOM 818 C C . GLN A 1 101 ? 12.541 -6.843 1.527 1.00 98.12 101 GLN A C 1
ATOM 820 O O . GLN A 1 101 ? 13.532 -6.177 1.236 1.00 98.12 101 GLN A O 1
ATOM 825 N N . GLU A 1 102 ? 12.455 -8.152 1.299 1.00 98.25 102 GLU A N 1
ATOM 826 C CA . GLU A 1 102 ? 13.541 -8.947 0.727 1.00 98.25 102 GLU A CA 1
ATOM 827 C C . GLU A 1 102 ? 13.820 -8.577 -0.738 1.00 98.25 102 GLU A C 1
ATOM 829 O O . GLU A 1 102 ? 14.964 -8.316 -1.110 1.00 98.25 102 GLU A O 1
ATOM 834 N N . LEU A 1 103 ? 12.778 -8.507 -1.574 1.00 98.38 103 LEU A N 1
ATOM 835 C CA . LEU A 1 103 ? 12.932 -8.289 -3.017 1.00 98.38 103 LEU A CA 1
ATOM 836 C C . LEU A 1 103 ? 13.044 -6.812 -3.409 1.00 98.38 103 LEU A C 1
ATOM 838 O O . LEU A 1 103 ? 13.612 -6.486 -4.456 1.00 98.38 103 LEU A O 1
ATOM 842 N N . TYR A 1 104 ? 12.486 -5.909 -2.602 1.00 98.12 104 TYR A N 1
ATOM 843 C CA . TYR A 1 104 ? 12.410 -4.480 -2.908 1.00 98.12 104 TYR A CA 1
ATOM 844 C C . TYR A 1 104 ? 12.821 -3.603 -1.713 1.00 98.12 104 TYR A C 1
ATOM 846 O O . TYR A 1 104 ? 12.080 -2.683 -1.351 1.00 98.12 104 TYR A O 1
ATOM 854 N N . PRO A 1 105 ? 14.013 -3.817 -1.122 1.00 97.94 105 PRO A N 1
ATOM 855 C CA . PRO A 1 105 ? 14.413 -3.172 0.129 1.00 97.94 105 PRO A CA 1
ATOM 856 C C . PRO A 1 105 ? 14.396 -1.641 0.053 1.00 97.94 105 PRO A C 1
ATOM 858 O O . PRO A 1 105 ? 13.968 -0.987 0.996 1.00 97.94 105 PRO A O 1
ATOM 861 N N . GLU A 1 106 ? 14.783 -1.054 -1.083 1.00 97.12 106 GLU A N 1
ATOM 862 C CA . GLU A 1 106 ? 14.773 0.403 -1.284 1.00 97.12 106 GLU A CA 1
ATOM 863 C C . GLU A 1 106 ? 13.357 0.996 -1.288 1.00 97.12 106 GLU A C 1
ATOM 865 O O . GLU A 1 106 ? 13.114 2.042 -0.687 1.00 97.12 106 GLU A O 1
ATOM 870 N N . LEU A 1 107 ? 12.411 0.337 -1.968 1.00 97.31 107 LEU A N 1
ATOM 871 C CA . LEU A 1 107 ? 11.015 0.781 -2.015 1.00 97.31 107 LEU A CA 1
ATOM 872 C C . LEU A 1 107 ? 10.360 0.584 -0.649 1.00 97.31 107 LEU A C 1
ATOM 874 O O . LEU A 1 107 ? 9.685 1.482 -0.154 1.00 97.31 107 LEU A O 1
ATOM 878 N N . PHE A 1 108 ? 10.638 -0.551 -0.006 1.00 97.88 108 PHE A N 1
ATOM 879 C CA . PHE A 1 108 ? 10.168 -0.849 1.339 1.00 97.88 108 PHE A CA 1
ATOM 880 C C . PHE A 1 108 ? 10.671 0.172 2.364 1.00 97.88 108 PHE A C 1
ATOM 882 O O . PHE A 1 108 ? 9.870 0.719 3.121 1.00 97.88 108 PHE A O 1
ATOM 889 N N . ALA A 1 109 ? 11.968 0.487 2.353 1.00 97.94 109 ALA A N 1
ATOM 890 C CA . ALA A 1 109 ? 12.547 1.528 3.197 1.00 97.94 109 ALA A CA 1
ATOM 891 C C . ALA A 1 109 ? 11.906 2.892 2.912 1.00 97.94 109 ALA A C 1
ATOM 893 O O . ALA A 1 109 ? 11.447 3.556 3.837 1.00 97.94 109 ALA A O 1
ATOM 894 N N . SER A 1 110 ? 11.766 3.265 1.634 1.00 97.38 110 SER A N 1
ATOM 895 C CA . SER A 1 110 ? 11.136 4.529 1.247 1.00 97.38 110 SER A CA 1
ATOM 896 C C . SER A 1 110 ? 9.701 4.651 1.770 1.00 97.38 110 SER A C 1
ATOM 898 O O . SER A 1 110 ? 9.333 5.701 2.297 1.00 97.38 110 SER A O 1
ATOM 900 N N . PHE A 1 111 ? 8.899 3.586 1.691 1.00 97.94 111 PHE A N 1
ATOM 901 C CA . PHE A 1 111 ? 7.568 3.547 2.295 1.00 97.94 111 PHE A CA 1
ATOM 902 C C . PHE A 1 111 ? 7.616 3.789 3.809 1.00 97.94 111 PHE A C 1
ATOM 904 O O . PHE A 1 111 ? 6.868 4.630 4.318 1.00 97.94 111 PHE A O 1
ATOM 911 N N . TRP A 1 112 ? 8.490 3.085 4.534 1.00 97.62 112 TRP A N 1
ATOM 912 C CA . TRP A 1 112 ? 8.583 3.220 5.989 1.00 97.62 112 TRP A CA 1
ATOM 913 C C . TRP A 1 112 ? 9.089 4.589 6.420 1.00 97.62 112 TRP A C 1
ATOM 915 O O . TRP A 1 112 ? 8.537 5.152 7.365 1.00 97.62 112 TRP A O 1
ATOM 925 N N . ASP A 1 113 ? 10.038 5.174 5.696 1.00 97.00 113 ASP A N 1
ATOM 926 C CA . ASP A 1 113 ? 10.502 6.538 5.936 1.00 97.00 113 ASP A CA 1
ATOM 927 C C . ASP A 1 113 ? 9.351 7.538 5.793 1.00 97.00 113 ASP A C 1
ATOM 929 O O . ASP A 1 113 ? 9.129 8.371 6.678 1.00 97.00 113 ASP A O 1
ATOM 933 N N . LYS A 1 114 ? 8.541 7.421 4.728 1.00 95.94 114 LYS A N 1
ATOM 934 C CA . LYS A 1 114 ? 7.350 8.270 4.552 1.00 95.94 114 LYS A CA 1
ATOM 935 C C . LYS A 1 114 ? 6.348 8.054 5.665 1.00 95.94 114 LYS A C 1
ATOM 937 O O . LYS A 1 114 ? 5.915 9.024 6.286 1.00 95.94 114 LYS A O 1
ATOM 942 N N . ARG A 1 115 ? 6.020 6.800 5.964 1.00 96.44 115 ARG A N 1
ATOM 943 C CA . ARG A 1 115 ? 5.071 6.454 7.022 1.00 96.44 115 ARG A CA 1
ATOM 944 C C . ARG A 1 115 ? 5.508 7.032 8.368 1.00 96.44 115 ARG A C 1
ATOM 946 O O . ARG A 1 115 ? 4.692 7.635 9.060 1.00 96.44 115 ARG A O 1
ATOM 953 N N . ASN A 1 116 ? 6.783 6.885 8.717 1.00 95.62 116 ASN A N 1
ATOM 954 C CA . ASN A 1 116 ? 7.337 7.377 9.972 1.00 95.62 116 ASN A CA 1
ATOM 955 C C . ASN A 1 116 ? 7.337 8.909 10.008 1.00 95.62 116 ASN A C 1
ATOM 957 O O . ASN A 1 116 ? 6.838 9.481 10.975 1.00 95.62 116 ASN A O 1
ATOM 961 N N . SER A 1 117 ? 7.759 9.576 8.928 1.00 93.88 117 SER A N 1
ATOM 962 C CA . SER A 1 117 ? 7.710 11.045 8.830 1.00 93.88 117 SER A CA 1
ATOM 963 C C . SER A 1 117 ? 6.296 11.625 8.939 1.00 93.88 117 SER A C 1
ATOM 965 O O . SER A 1 117 ? 6.126 12.747 9.400 1.00 93.88 117 SER A O 1
ATOM 967 N N . MET A 1 118 ? 5.276 10.871 8.522 1.00 92.75 118 MET A N 1
ATOM 968 C CA . MET A 1 118 ? 3.875 11.286 8.611 1.00 92.75 118 MET A CA 1
ATOM 969 C C . MET A 1 118 ? 3.266 10.970 9.974 1.00 92.75 118 MET A C 1
ATOM 971 O O . MET A 1 118 ? 2.355 11.670 10.403 1.00 92.75 118 MET A O 1
ATOM 975 N N . SER A 1 119 ? 3.753 9.929 10.656 1.00 85.94 119 SER A N 1
ATOM 976 C CA . SER A 1 119 ? 3.313 9.592 12.015 1.00 85.94 119 SER A CA 1
ATOM 977 C C . SER A 1 119 ? 3.760 10.618 13.055 1.00 85.94 119 SER A C 1
ATOM 979 O O . SER A 1 119 ? 3.059 10.839 14.032 1.00 85.94 119 SER A O 1
ATOM 981 N N . THR A 1 120 ? 4.899 11.279 12.831 1.00 64.94 120 THR A N 1
ATOM 982 C CA . THR A 1 120 ? 5.452 12.301 13.731 1.00 64.94 120 THR A CA 1
ATOM 983 C C . THR A 1 120 ? 4.893 13.704 13.485 1.00 64.94 120 THR A C 1
ATOM 985 O O . THR A 1 120 ? 5.220 14.625 14.226 1.00 64.94 120 THR A O 1
ATOM 988 N N . GLN A 1 121 ? 4.035 13.889 12.476 1.00 57.94 121 GLN A N 1
ATOM 989 C CA . GLN A 1 121 ? 3.386 15.172 12.171 1.00 57.94 121 GLN A CA 1
ATOM 990 C C . GLN A 1 121 ? 2.118 15.437 13.011 1.00 57.94 121 GLN A C 1
ATOM 992 O O . GLN A 1 121 ? 1.332 16.322 12.671 1.00 57.94 121 GLN A O 1
ATOM 997 N N . GLU A 1 122 ? 1.904 14.710 14.113 1.00 48.44 122 GLU A N 1
ATOM 998 C CA . GLU A 1 122 ? 0.783 14.960 15.021 1.00 48.44 122 GLU A CA 1
ATOM 999 C C . GLU A 1 122 ? 1.032 16.176 15.941 1.00 48.44 122 GLU A C 1
ATOM 1001 O O . GLU A 1 122 ? 1.952 16.211 16.752 1.00 48.44 122 GLU A O 1
ATOM 1006 N N . VAL A 1 123 ? 0.108 17.137 15.806 1.00 45.00 123 VAL A N 1
ATOM 1007 C CA . VAL A 1 123 ? -0.241 18.266 16.686 1.00 45.00 123 VAL A CA 1
ATOM 1008 C C . VAL A 1 123 ? 0.689 19.493 16.678 1.00 45.00 123 VAL A C 1
ATOM 1010 O O . VAL A 1 123 ? 1.556 19.670 17.529 1.00 45.00 123 VAL A O 1
ATOM 1013 N N . ARG A 1 124 ? 0.376 20.460 15.806 1.00 34.75 124 ARG A N 1
ATOM 1014 C CA . ARG A 1 124 ? 0.380 21.869 16.235 1.00 34.75 124 ARG A CA 1
ATOM 1015 C C . ARG A 1 124 ? -1.059 22.226 16.603 1.00 34.75 124 ARG A C 1
ATOM 1017 O O . ARG A 1 124 ? -1.909 22.244 15.715 1.00 34.75 124 ARG A O 1
ATOM 1024 N N . VAL A 1 125 ? -1.302 22.386 17.908 1.00 38.62 125 VAL A N 1
ATOM 1025 C CA . VAL A 1 125 ? -2.493 23.058 18.458 1.00 38.62 125 VAL A CA 1
ATOM 1026 C C . VAL A 1 125 ? -2.478 24.511 18.002 1.00 38.62 125 VAL A C 1
ATOM 1028 O O . VAL A 1 125 ? -1.365 25.088 17.988 1.00 38.62 125 VAL A O 1
#

Mean predicted aligned error: 3.74 Å

Radius of gyration: 14.51 Å; Cα contacts (8 Å, |Δi|>4): 156; chains: 1; bounding box: 35×34×37 Å

Nearest PDB structures (foldseek):
  6w2q-assembly1_A  TM=3.800E-01  e=9.851E+00  synthetic construct

Sequence (125 aa):
MLSRADGRKCPTCSGKMEHLSGQKFGHERPNAATIEHINPRKLGGSNETWNLIVRCNLCNRASGHMMNEWLQRHKHNPPWNEKKRMINYLWLEVHDTFTAQELYPELFASFWDKRNSMSTQEVRV

Secondary structure (DSSP, 8-state):
-GGGGTTPBPTTT-PBPB--TT----TT-TTBEEEEESS-GGGT--SSGGGEEEEEHHHHHHHHHHHHHHHHHTTT---HHHHHHHHHHHHHHHH-HHHHHHH-HHHHHHHHHHHHHHHTT----

pLDDT: mean 93.44, std 10.71, range [34.75, 98.38]

Foldseek 3Di:
DQVVQQQAAFLQPGDGAHDDPPDDDDLQFQRHKDKAFLQDVLLPGDPDPVRIDIGGPLLRVLLVVLVVVVCVVVVVDDDPVVSVVSSVLSNCSRVPNPVSCVVPVPSSVSSVVSSVVSVVPPDDD